Protein AF-C1H241-F1 (afdb_monomer_lite)

Sequence (115 aa):
MFRYLMPKPHNSLLLPSSSKPYILKHSFTRRAFTSTPPSLNNTAQPTTKTPSPHTAIYKNFGRAFAKVFLGGVLTYQIIYWAWLRLEVDEEKVERNKEIVELESKARELFAKSNG

Secondary structure (DSSP, 8-state):
------PPPP------------------------------------------HHHHHHHHHHHHHHHHHHHHHHHHHHHHHHHHHHHHHHHHHHHHHHHHHHHHHHHHHHHHH--

InterPro domains:
  IPR059811 Inner membrane assembly complex subunit 17, C-terminal domain [PF28274] (59-109)

Structure (mmCIF, N/CA/C/O backbone):
data_AF-C1H241-F1
#
_entry.id   AF-C1H241-F1
#
loop_
_atom_site.group_PDB
_atom_site.id
_atom_site.type_symbol
_atom_site.label_atom_id
_atom_site.label_alt_id
_atom_site.label_comp_id
_atom_site.label_asym_id
_atom_site.label_entity_id
_atom_site.label_seq_id
_atom_site.pdbx_PDB_ins_code
_atom_site.Cartn_x
_atom_site.Cartn_y
_atom_site.Cartn_z
_atom_site.occupancy
_atom_site.B_iso_or_equiv
_atom_site.auth_seq_id
_atom_site.auth_comp_id
_atom_site.auth_asym_id
_atom_site.auth_atom_id
_atom_site.pdbx_PDB_model_num
ATOM 1 N N . MET A 1 1 ? 33.036 24.955 -77.315 1.00 56.47 1 MET A N 1
ATOM 2 C CA . MET A 1 1 ? 32.850 23.581 -77.829 1.00 56.47 1 MET A CA 1
ATOM 3 C C . MET A 1 1 ? 31.375 23.432 -78.194 1.00 56.47 1 MET A C 1
ATOM 5 O O . MET A 1 1 ? 30.529 23.639 -77.335 1.00 56.47 1 MET A O 1
ATOM 9 N N . PHE A 1 2 ? 31.070 23.291 -79.485 1.00 56.56 2 PHE A N 1
ATOM 10 C CA . PHE A 1 2 ? 29.736 23.457 -80.078 1.00 56.56 2 PHE A CA 1
ATOM 11 C C . PHE A 1 2 ? 28.854 22.193 -79.965 1.00 56.56 2 PHE A C 1
ATOM 13 O O . PHE A 1 2 ? 29.316 21.096 -80.243 1.00 56.56 2 PHE A O 1
ATOM 20 N N . ARG A 1 3 ? 27.583 22.421 -79.598 1.00 58.53 3 ARG A N 1
ATOM 21 C CA . ARG A 1 3 ? 26.317 21.787 -80.036 1.00 58.53 3 ARG A CA 1
ATOM 22 C C . ARG A 1 3 ? 26.324 20.313 -80.488 1.00 58.53 3 ARG A C 1
ATOM 24 O O . ARG A 1 3 ? 26.774 20.013 -81.583 1.00 58.53 3 ARG A O 1
ATOM 31 N N . TYR A 1 4 ? 25.559 19.483 -79.775 1.00 70.00 4 TYR A N 1
ATOM 32 C CA . TYR A 1 4 ? 24.735 18.435 -80.393 1.00 70.00 4 TYR A CA 1
ATOM 33 C C . TYR A 1 4 ? 23.305 18.510 -79.835 1.00 70.00 4 TYR A C 1
ATOM 35 O O . TYR A 1 4 ? 23.033 18.144 -78.696 1.00 70.00 4 TYR A O 1
ATOM 43 N N . LEU A 1 5 ? 22.413 19.063 -80.660 1.00 63.94 5 LEU A N 1
ATOM 44 C CA . LEU A 1 5 ? 20.955 19.021 -80.547 1.00 63.94 5 LEU A CA 1
ATOM 45 C C . LEU A 1 5 ? 20.471 17.855 -81.414 1.00 63.94 5 LEU A C 1
ATOM 47 O O . LEU A 1 5 ? 20.767 17.838 -82.605 1.00 63.94 5 LEU A O 1
ATOM 51 N N . MET A 1 6 ? 19.698 16.933 -80.849 1.00 74.81 6 MET A N 1
ATOM 52 C CA . MET A 1 6 ? 18.901 15.953 -81.596 1.00 74.81 6 MET A CA 1
ATOM 53 C C . MET A 1 6 ? 17.553 15.776 -80.879 1.00 74.81 6 MET A C 1
ATOM 55 O O . MET A 1 6 ? 17.548 15.317 -79.735 1.00 74.81 6 MET A O 1
ATOM 59 N N . PRO A 1 7 ? 16.412 16.154 -81.489 1.00 74.69 7 PRO A N 1
ATOM 60 C CA . PRO A 1 7 ? 15.084 15.800 -81.000 1.00 74.69 7 PRO A CA 1
ATOM 61 C C . PRO A 1 7 ? 14.495 14.565 -81.722 1.00 74.69 7 PRO A C 1
ATOM 63 O O . PRO A 1 7 ? 14.945 14.161 -82.789 1.00 74.69 7 PRO A O 1
ATOM 66 N N . LYS A 1 8 ? 13.493 13.965 -81.064 1.00 62.44 8 LYS A N 1
ATOM 67 C CA . LYS A 1 8 ? 12.852 12.646 -81.274 1.00 62.44 8 LYS A CA 1
ATOM 68 C C . LYS A 1 8 ? 12.088 12.456 -82.605 1.00 62.44 8 LYS A C 1
ATOM 70 O O . LYS A 1 8 ? 11.509 13.424 -83.093 1.00 62.44 8 LYS A O 1
ATOM 75 N N . PRO A 1 9 ? 11.892 11.200 -83.069 1.00 76.25 9 PRO A N 1
ATOM 76 C CA . PRO A 1 9 ? 10.804 10.832 -83.979 1.00 76.25 9 PRO A CA 1
ATOM 77 C C . PRO A 1 9 ? 9.527 10.369 -83.234 1.00 76.25 9 PRO A C 1
ATOM 79 O O . PRO A 1 9 ? 9.589 9.653 -82.235 1.00 76.25 9 PRO A O 1
ATOM 82 N N . HIS A 1 10 ? 8.367 10.788 -83.751 1.00 64.81 10 HIS A N 1
ATOM 83 C CA . HIS A 1 10 ? 7.008 10.328 -83.426 1.00 64.81 10 HIS A CA 1
ATOM 84 C C . HIS A 1 10 ? 6.635 9.083 -84.258 1.00 64.81 10 HIS A C 1
ATOM 86 O O . HIS A 1 10 ? 7.062 9.002 -85.403 1.00 64.81 10 HIS A O 1
ATOM 92 N N . ASN A 1 11 ? 5.828 8.169 -83.696 1.00 67.25 11 ASN A N 1
ATOM 93 C CA . ASN A 1 11 ? 4.888 7.205 -84.329 1.00 67.25 11 ASN A CA 1
ATOM 94 C C . ASN A 1 11 ? 4.501 6.172 -83.241 1.00 67.25 11 ASN A C 1
ATOM 96 O O . ASN A 1 11 ? 5.349 5.822 -82.432 1.00 67.25 11 ASN A O 1
AT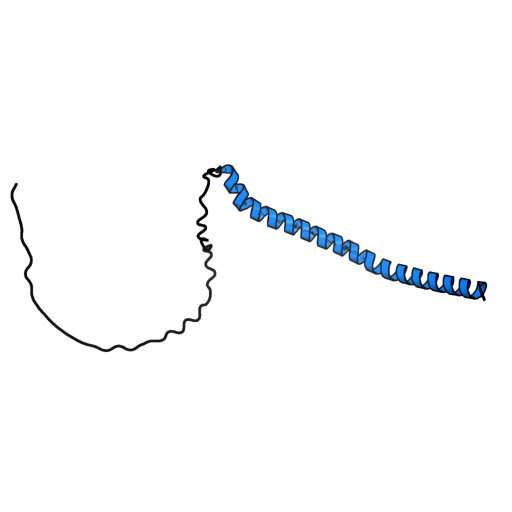OM 100 N N . SER A 1 12 ? 3.302 5.616 -83.083 1.00 61.72 12 SER A N 1
ATOM 101 C CA . SER A 1 12 ? 2.029 5.640 -83.806 1.00 61.72 12 SER A CA 1
ATOM 102 C C . SER A 1 12 ? 0.981 4.937 -82.914 1.00 61.72 12 SER A C 1
ATOM 104 O O . SER A 1 12 ? 1.318 4.051 -82.131 1.00 61.72 12 SER A O 1
ATOM 106 N N . LEU A 1 13 ? -0.280 5.354 -83.041 1.00 54.34 13 LEU A N 1
ATOM 107 C CA . LEU A 1 13 ? -1.501 4.828 -82.412 1.00 54.34 13 LEU A CA 1
ATOM 108 C C . LEU A 1 13 ? -1.679 3.298 -82.469 1.00 54.34 13 LEU A C 1
ATOM 110 O O . LEU A 1 13 ? -1.654 2.749 -83.564 1.00 54.34 13 LEU A O 1
ATOM 114 N N . LEU A 1 14 ? -2.054 2.671 -81.342 1.00 63.16 14 LEU A N 1
ATOM 115 C CA . LEU A 1 14 ? -2.926 1.483 -81.287 1.00 63.16 14 LEU A CA 1
ATOM 116 C C . LEU A 1 14 ? -3.828 1.536 -80.024 1.00 63.16 14 LEU A C 1
ATOM 118 O O . LEU A 1 14 ? -3.348 1.569 -78.894 1.00 63.16 14 LEU A O 1
ATOM 122 N N . LEU A 1 15 ? -5.143 1.608 -80.259 1.00 61.81 15 LEU A N 1
ATOM 123 C CA . LEU A 1 15 ? -6.297 1.486 -79.335 1.00 61.81 15 LEU A CA 1
ATOM 124 C C . LEU A 1 15 ? -6.600 -0.027 -79.081 1.00 61.81 15 LEU A C 1
ATOM 126 O O . LEU A 1 15 ? -5.916 -0.846 -79.694 1.00 61.81 15 LEU A O 1
ATOM 130 N N . PRO A 1 16 ? -7.692 -0.474 -78.405 1.00 62.12 16 PRO A N 1
ATOM 131 C CA . PRO A 1 16 ? -8.551 0.102 -77.349 1.00 62.12 16 PRO A CA 1
ATOM 132 C C . PRO A 1 16 ? -9.005 -0.916 -76.245 1.00 62.12 16 PRO A C 1
ATOM 134 O O . PRO A 1 16 ? -8.741 -2.106 -76.317 1.00 62.12 16 PRO A O 1
ATOM 137 N N . SER A 1 17 ? -9.831 -0.423 -75.304 1.00 63.50 17 SER A N 1
ATOM 138 C CA . SER A 1 17 ? -11.048 -1.063 -74.734 1.00 63.50 17 SER A CA 1
ATOM 139 C C . SER A 1 17 ? -10.965 -2.367 -73.910 1.00 63.50 17 SER A C 1
ATOM 141 O O . SER A 1 17 ? -10.788 -3.441 -74.469 1.00 63.50 17 SER A O 1
ATOM 143 N N . SER A 1 18 ? -11.302 -2.294 -72.606 1.00 66.75 18 SER A N 1
ATOM 144 C CA . SER A 1 18 ? -12.277 -3.208 -71.959 1.00 66.75 18 SER A CA 1
ATOM 145 C C . SER A 1 18 ? -12.637 -2.793 -70.509 1.00 66.75 18 SER A C 1
ATOM 147 O O . SER A 1 18 ? -11.779 -2.730 -69.635 1.00 66.75 18 SER A O 1
ATOM 149 N N . SER A 1 19 ? -13.926 -2.492 -70.302 1.00 61.03 19 SER A N 1
ATOM 150 C CA . SER A 1 19 ? -14.847 -2.879 -69.201 1.00 61.03 19 SER A CA 1
ATOM 151 C C . SER A 1 19 ? -14.400 -2.907 -67.716 1.00 61.03 19 SER A C 1
ATOM 153 O O . SER A 1 19 ? -13.552 -3.697 -67.318 1.00 61.03 19 SER A O 1
ATOM 155 N N . LYS A 1 20 ? -15.099 -2.148 -66.847 1.00 64.31 20 LYS A N 1
ATOM 156 C CA . LYS A 1 20 ? -15.058 -2.237 -65.361 1.00 64.31 20 LYS A CA 1
ATOM 157 C C . LYS A 1 20 ? -15.977 -3.357 -64.827 1.00 64.31 20 LYS A C 1
ATOM 159 O O . LYS A 1 20 ? -16.935 -3.709 -65.511 1.00 64.31 20 LYS A O 1
ATOM 164 N N . PRO A 1 21 ? -15.793 -3.816 -63.571 1.00 67.50 21 PRO A N 1
ATOM 165 C CA . PRO A 1 21 ? -16.868 -3.584 -62.594 1.00 67.50 21 PRO A CA 1
ATOM 166 C C . PRO A 1 21 ? -16.381 -3.206 -61.179 1.00 67.50 21 PRO A C 1
ATOM 168 O O . PRO A 1 21 ? -15.240 -3.415 -60.777 1.00 67.50 21 PRO A O 1
ATOM 171 N N . TYR A 1 22 ? -17.295 -2.603 -60.428 1.00 61.97 22 TYR A N 1
ATOM 172 C CA . TYR A 1 22 ? -17.144 -2.026 -59.094 1.00 61.97 22 TYR A CA 1
ATOM 173 C C . TYR A 1 22 ? -17.169 -3.131 -58.023 1.00 61.97 22 TYR A C 1
ATOM 175 O O . TYR A 1 22 ? -18.122 -3.902 -57.972 1.00 61.97 22 TYR A O 1
ATOM 183 N N . ILE A 1 23 ? -16.162 -3.197 -57.144 1.00 66.56 23 ILE A N 1
ATOM 184 C CA . ILE A 1 23 ? -16.189 -4.059 -55.949 1.00 66.56 23 ILE A CA 1
ATOM 185 C C . ILE A 1 23 ? -16.291 -3.167 -54.711 1.00 66.56 23 ILE A C 1
ATOM 187 O O . ILE A 1 23 ? -15.339 -2.484 -54.336 1.00 66.56 23 ILE A O 1
ATOM 191 N N . LEU A 1 24 ? -17.459 -3.201 -54.069 1.00 63.72 24 LEU A N 1
ATOM 192 C CA . LEU A 1 24 ? -17.714 -2.628 -52.752 1.00 63.72 24 LEU A CA 1
ATOM 193 C C . LEU A 1 24 ? -17.070 -3.551 -51.699 1.00 63.72 24 LEU A C 1
ATOM 195 O O . LEU A 1 24 ? -17.562 -4.651 -51.456 1.00 63.72 24 LEU A O 1
ATOM 199 N N . LYS A 1 25 ? -15.947 -3.152 -51.090 1.00 64.31 25 LYS A N 1
ATOM 200 C CA . LYS A 1 25 ? -15.347 -3.891 -49.965 1.00 64.31 25 LYS A CA 1
ATOM 201 C C . LYS A 1 25 ? -15.764 -3.238 -48.650 1.00 64.31 25 LYS A C 1
ATOM 203 O O . LYS A 1 25 ? -15.269 -2.172 -48.299 1.00 64.31 25 LYS A O 1
ATOM 208 N N . HIS A 1 26 ? -16.672 -3.888 -47.929 1.00 61.66 26 HIS A N 1
ATOM 209 C CA . HIS A 1 26 ? -17.011 -3.533 -46.554 1.00 61.66 26 HIS A CA 1
ATOM 210 C C . HIS A 1 26 ? -15.850 -3.971 -45.644 1.00 61.66 26 HIS A C 1
ATOM 212 O O . HIS A 1 26 ? -15.694 -5.151 -45.336 1.00 61.66 26 HIS A O 1
ATOM 218 N N . SER A 1 27 ? -14.989 -3.032 -45.253 1.00 66.06 27 SER A N 1
ATOM 219 C CA . SER A 1 27 ? -13.884 -3.300 -44.330 1.00 66.06 27 SER A CA 1
ATOM 220 C C . SER A 1 27 ? -14.381 -3.196 -42.890 1.00 66.06 27 SER A C 1
ATOM 222 O O . SER A 1 27 ? -14.583 -2.101 -42.370 1.00 66.06 27 SER A O 1
ATOM 224 N N . PHE A 1 28 ? -14.560 -4.337 -42.224 1.00 67.12 28 PHE A N 1
ATOM 225 C CA . PHE A 1 28 ? -14.621 -4.377 -40.766 1.00 67.12 28 PHE A CA 1
ATOM 226 C C . PHE A 1 28 ? -13.239 -4.010 -40.215 1.00 67.12 28 PHE A C 1
ATOM 228 O O . PHE A 1 28 ? -12.301 -4.807 -40.255 1.00 67.12 28 PHE A O 1
ATOM 235 N N . THR A 1 29 ? -13.103 -2.786 -39.709 1.00 65.19 29 THR A N 1
ATOM 236 C CA . THR A 1 29 ? -11.890 -2.313 -39.036 1.00 65.19 29 THR A CA 1
ATOM 237 C C . THR A 1 29 ? -11.726 -3.040 -37.698 1.00 65.19 29 THR A C 1
ATOM 239 O O . THR A 1 29 ? -12.194 -2.574 -36.659 1.00 65.19 29 THR A O 1
ATOM 242 N N . ARG A 1 30 ? -11.024 -4.182 -37.693 1.00 62.31 30 ARG A N 1
ATOM 243 C CA . ARG A 1 30 ? -10.335 -4.658 -36.484 1.00 62.31 30 ARG A CA 1
ATOM 244 C C . ARG A 1 30 ? -9.241 -3.641 -36.166 1.00 62.31 30 ARG A C 1
ATOM 246 O O . ARG A 1 30 ? -8.266 -3.534 -36.905 1.00 62.31 30 ARG A O 1
ATOM 253 N N . ARG A 1 31 ? -9.403 -2.878 -35.080 1.00 59.75 31 ARG A N 1
ATOM 254 C CA . ARG A 1 31 ? -8.330 -2.027 -34.546 1.00 59.75 31 ARG A CA 1
ATOM 255 C C . ARG A 1 31 ? -7.184 -2.930 -34.097 1.00 59.75 31 ARG A C 1
ATOM 257 O O . ARG A 1 31 ? -7.296 -3.614 -33.084 1.00 59.75 31 ARG A O 1
ATOM 264 N N . ALA A 1 32 ? -6.102 -2.943 -34.866 1.00 60.81 32 ALA A N 1
ATOM 265 C CA . ALA A 1 32 ? -4.829 -3.463 -34.402 1.00 60.81 32 ALA A CA 1
ATOM 266 C C . ALA A 1 32 ? -4.282 -2.522 -33.320 1.00 60.81 32 ALA A C 1
ATOM 268 O O . ALA A 1 32 ? -4.317 -1.299 -33.475 1.00 60.81 32 ALA A O 1
ATOM 269 N N . PHE A 1 33 ? -3.771 -3.100 -32.234 1.00 61.44 33 PHE A N 1
ATOM 270 C CA . PHE A 1 33 ? -2.934 -2.421 -31.251 1.00 61.44 33 PHE A CA 1
ATOM 271 C C . PHE A 1 33 ? -1.610 -2.032 -31.921 1.00 61.44 33 PHE A C 1
ATOM 273 O O . PHE A 1 33 ? -0.608 -2.729 -31.814 1.00 61.44 33 PHE A O 1
ATOM 280 N N . THR A 1 34 ? -1.619 -0.935 -32.670 1.00 61.88 34 THR A N 1
ATOM 281 C CA . THR A 1 34 ? -0.412 -0.255 -33.134 1.00 61.88 34 THR A CA 1
ATOM 282 C C . THR A 1 34 ? -0.195 0.944 -32.221 1.00 61.88 34 THR A C 1
ATOM 284 O O . THR A 1 34 ? -0.996 1.874 -32.147 1.00 61.88 34 THR A O 1
ATOM 287 N N . SER A 1 35 ? 0.869 0.855 -31.428 1.00 63.44 35 SER A N 1
ATOM 288 C CA . SER A 1 35 ? 1.339 1.902 -30.537 1.00 63.44 35 SER A CA 1
ATOM 289 C C . SER A 1 35 ? 2.094 2.958 -31.344 1.00 63.44 35 SER A C 1
ATOM 291 O O . SER A 1 35 ? 3.321 3.013 -31.326 1.00 63.44 35 SER A O 1
ATOM 293 N N . THR A 1 36 ? 1.376 3.804 -32.068 1.00 67.81 36 THR A N 1
ATOM 294 C CA . THR A 1 36 ? 1.897 5.099 -32.511 1.00 67.81 36 THR A CA 1
ATOM 295 C C . THR A 1 36 ? 1.107 6.178 -31.778 1.00 67.81 36 THR A C 1
ATOM 297 O O . THR A 1 36 ? -0.112 6.260 -31.941 1.00 67.81 36 THR A O 1
ATOM 300 N N . PRO A 1 37 ? 1.742 6.976 -30.900 1.00 68.44 37 PRO A N 1
ATOM 301 C CA . PRO A 1 37 ? 1.037 8.060 -30.238 1.00 68.44 37 PRO A CA 1
ATOM 302 C C . PRO A 1 37 ? 0.553 9.058 -31.303 1.00 68.44 37 PRO A C 1
ATOM 304 O O . PRO A 1 37 ? 1.318 9.379 -32.218 1.00 68.44 37 PRO A O 1
ATOM 307 N N . PRO A 1 38 ? -0.688 9.566 -31.210 1.00 63.56 38 PRO A N 1
ATOM 308 C CA . PRO A 1 38 ? -1.123 10.651 -32.070 1.00 63.56 38 PRO A CA 1
ATOM 309 C C . PRO A 1 38 ? -0.233 11.860 -31.782 1.00 63.56 38 PRO A C 1
ATOM 311 O O . PRO A 1 38 ? -0.180 12.355 -30.654 1.00 63.56 38 PRO A O 1
ATOM 314 N N . SER A 1 39 ? 0.494 12.315 -32.801 1.00 63.62 39 SER A N 1
ATOM 315 C CA . SER A 1 39 ? 1.155 13.614 -32.777 1.00 63.62 39 SER A CA 1
ATOM 316 C C . SER A 1 39 ? 0.053 14.671 -32.727 1.00 63.62 39 SER A C 1
ATOM 318 O O . SER A 1 39 ? -0.571 14.986 -33.740 1.00 63.62 39 SER A O 1
ATOM 320 N N . LEU A 1 40 ? -0.272 15.138 -31.519 1.00 61.47 40 LEU A N 1
ATOM 321 C CA . LEU A 1 40 ? -1.139 16.290 -31.324 1.00 61.47 40 LEU A CA 1
ATOM 322 C C . LEU A 1 40 ? -0.394 17.494 -31.897 1.00 61.47 40 LEU A C 1
ATOM 324 O O . LEU A 1 40 ? 0.616 17.936 -31.349 1.00 61.47 40 LEU A O 1
ATOM 328 N N . ASN A 1 41 ? -0.898 17.977 -33.026 1.00 51.59 41 ASN A N 1
ATOM 329 C CA . ASN A 1 41 ? -0.477 19.194 -33.692 1.00 51.59 41 ASN A CA 1
ATOM 330 C C . ASN A 1 41 ? -0.757 20.381 -32.755 1.00 51.59 41 ASN A C 1
ATOM 332 O O . ASN A 1 41 ? -1.839 20.961 -32.776 1.00 51.59 41 ASN A O 1
ATOM 336 N N . ASN A 1 42 ? 0.182 20.665 -31.853 1.00 52.34 42 ASN A N 1
ATOM 337 C CA . ASN A 1 42 ? 0.095 21.762 -30.905 1.00 52.34 42 ASN A CA 1
ATOM 338 C C . ASN A 1 42 ? 0.944 22.905 -31.458 1.00 52.34 42 ASN A C 1
ATOM 340 O O . ASN A 1 42 ? 2.139 23.014 -31.178 1.00 52.34 42 ASN A O 1
ATOM 344 N N . THR A 1 43 ? 0.319 23.736 -32.286 1.00 51.66 43 THR A N 1
ATOM 345 C CA . THR A 1 43 ? 0.863 24.999 -32.792 1.00 51.66 43 THR A CA 1
ATOM 346 C C . THR A 1 43 ? 0.897 26.019 -31.647 1.00 51.66 43 THR A C 1
ATOM 348 O O . THR A 1 43 ? 0.193 27.020 -31.652 1.00 51.66 43 THR A O 1
ATOM 351 N N . ALA A 1 44 ? 1.681 25.728 -30.611 1.00 57.50 44 ALA A N 1
ATOM 352 C CA . ALA A 1 44 ? 1.997 26.632 -29.518 1.00 57.50 44 ALA A CA 1
ATOM 353 C C . ALA A 1 44 ? 3.516 26.813 -29.526 1.00 57.50 44 ALA A C 1
ATOM 355 O O . ALA A 1 44 ? 4.279 25.910 -29.188 1.00 57.50 44 ALA A O 1
ATOM 356 N N . GLN A 1 45 ? 3.923 27.979 -30.011 1.00 53.88 45 GLN A N 1
ATOM 357 C CA . GLN A 1 45 ? 5.285 28.485 -30.126 1.00 53.88 45 GLN A CA 1
ATOM 358 C C . GLN A 1 45 ? 6.163 28.055 -28.927 1.00 53.88 45 GLN A C 1
ATOM 360 O O . GLN A 1 45 ? 5.902 28.476 -27.797 1.00 53.88 45 GLN A O 1
ATOM 365 N N . PRO A 1 46 ? 7.190 27.206 -29.124 1.00 56.28 46 PRO A N 1
ATOM 366 C CA . PRO A 1 46 ? 8.048 26.790 -28.030 1.00 56.28 46 PRO A CA 1
ATOM 367 C C . PRO A 1 46 ? 8.996 27.945 -27.712 1.00 56.28 46 PRO A C 1
ATOM 369 O O . PRO A 1 46 ? 9.901 28.251 -28.485 1.00 56.28 46 PRO A O 1
ATOM 372 N N . THR A 1 47 ? 8.819 28.587 -26.559 1.00 57.47 47 THR A N 1
ATOM 373 C CA . THR A 1 47 ? 9.919 29.339 -25.955 1.00 57.47 47 THR A CA 1
ATOM 374 C C . THR A 1 47 ? 11.016 28.323 -25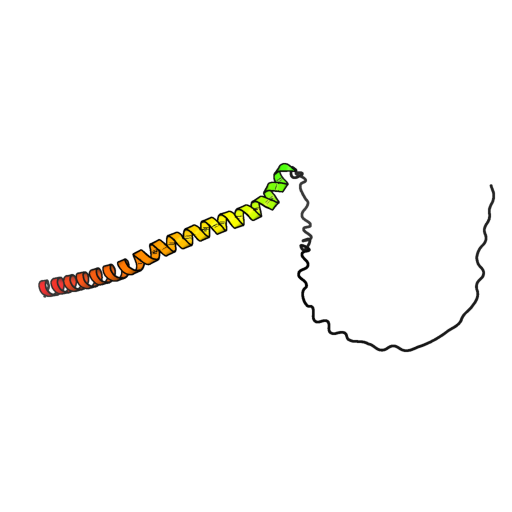.642 1.00 57.47 47 THR A C 1
ATOM 376 O O . THR A 1 47 ? 10.870 27.438 -24.799 1.00 57.47 47 THR A O 1
ATOM 379 N N . THR A 1 48 ? 12.087 28.373 -26.427 1.00 54.47 48 THR A N 1
ATOM 380 C CA . THR A 1 48 ? 13.185 27.407 -26.464 1.00 54.47 48 THR A CA 1
ATOM 381 C C . THR A 1 48 ? 14.033 27.486 -25.196 1.00 54.47 48 THR A C 1
ATOM 383 O O . THR A 1 48 ? 15.152 27.988 -25.203 1.00 54.47 48 THR A O 1
ATOM 386 N N . LYS A 1 49 ? 13.518 26.976 -24.078 1.00 63.12 49 LYS A N 1
ATOM 387 C CA . LYS A 1 49 ? 14.370 26.465 -23.005 1.00 63.12 49 LYS A CA 1
ATOM 388 C C . LYS A 1 49 ? 14.643 25.013 -23.352 1.00 63.12 49 LYS A C 1
ATOM 390 O O . LYS A 1 49 ? 13.828 24.144 -23.051 1.00 63.12 49 LYS A O 1
ATOM 395 N N . THR A 1 50 ? 15.735 24.779 -24.076 1.00 63.56 50 THR A N 1
ATOM 396 C CA . THR A 1 50 ? 16.229 23.449 -24.441 1.00 63.56 50 THR A CA 1
ATOM 397 C C . THR A 1 50 ? 16.183 22.574 -23.186 1.00 63.56 50 THR A C 1
ATOM 399 O O . THR A 1 50 ? 16.888 22.887 -22.223 1.00 63.56 50 THR A O 1
ATOM 402 N N . PRO A 1 51 ? 15.304 21.556 -23.106 1.00 63.97 51 PRO A N 1
ATOM 403 C CA . PRO A 1 51 ? 15.209 20.744 -21.906 1.00 63.97 51 PRO A CA 1
ATOM 404 C C . PRO A 1 51 ? 16.563 20.072 -21.718 1.00 63.97 51 PRO A C 1
ATOM 406 O O . PRO A 1 51 ? 17.027 19.370 -22.617 1.00 63.97 51 PRO A O 1
ATOM 409 N N . SER A 1 52 ? 17.222 20.335 -20.584 1.00 66.19 52 SER A N 1
ATOM 410 C CA . SER A 1 52 ? 18.520 19.723 -20.313 1.00 66.19 52 SER A CA 1
ATOM 411 C C . SER A 1 52 ? 18.369 18.199 -20.457 1.00 66.19 52 SER A C 1
ATOM 413 O O . SER A 1 52 ? 17.359 17.654 -19.984 1.00 66.19 52 SER A O 1
ATOM 415 N N . PRO A 1 53 ? 19.317 17.491 -21.099 1.00 68.19 53 PRO A N 1
ATOM 416 C CA . PRO A 1 53 ? 19.240 16.037 -21.265 1.00 68.19 53 PRO A CA 1
ATOM 417 C C . PRO A 1 53 ? 18.979 15.305 -19.940 1.00 68.19 53 PRO A C 1
ATOM 419 O O . PRO A 1 53 ? 18.292 14.287 -19.907 1.00 68.19 53 PRO A O 1
ATOM 422 N N . HIS A 1 54 ? 19.440 15.888 -18.830 1.00 69.31 54 HIS A N 1
ATOM 423 C CA . HIS A 1 54 ? 19.243 15.380 -17.479 1.00 69.31 54 HIS A CA 1
ATOM 424 C C . HIS A 1 54 ? 17.787 15.487 -16.980 1.00 69.31 54 HIS A C 1
ATOM 426 O O . HIS A 1 54 ? 17.327 14.636 -16.226 1.00 69.31 54 HIS A O 1
ATOM 432 N N . THR A 1 55 ? 17.011 16.484 -17.416 1.00 67.81 55 THR A N 1
ATOM 433 C CA . THR A 1 55 ? 15.601 16.662 -17.009 1.00 67.81 55 THR A CA 1
ATOM 434 C C . THR A 1 55 ? 14.643 15.763 -17.803 1.00 67.81 55 THR A C 1
ATOM 436 O O . THR A 1 55 ? 13.591 15.367 -17.297 1.00 67.81 55 THR A O 1
ATOM 439 N N . ALA A 1 56 ? 14.994 15.415 -19.046 1.00 69.06 56 ALA A N 1
ATOM 440 C CA . ALA A 1 56 ? 14.134 14.621 -19.927 1.00 69.06 56 ALA A CA 1
ATOM 441 C C . ALA A 1 56 ? 13.884 13.195 -19.397 1.00 69.06 56 ALA A C 1
ATOM 443 O O . ALA A 1 56 ? 12.779 12.668 -19.540 1.00 69.06 56 ALA A O 1
ATOM 444 N N . ILE A 1 57 ? 14.876 12.602 -18.722 1.00 71.06 57 ILE A N 1
ATOM 445 C CA . ILE A 1 57 ? 14.786 11.255 -18.139 1.00 71.06 57 ILE A CA 1
ATOM 446 C C . ILE A 1 57 ? 13.697 11.224 -17.055 1.00 71.06 57 ILE A C 1
ATOM 448 O O . ILE A 1 57 ? 12.772 10.411 -17.117 1.00 71.06 57 ILE A O 1
ATOM 452 N N . TYR A 1 58 ? 13.718 12.173 -16.116 1.00 72.19 58 TYR A N 1
ATOM 453 C CA . TYR A 1 58 ? 12.711 12.253 -15.052 1.00 72.19 58 TYR A CA 1
ATOM 454 C C . TYR A 1 58 ? 11.310 12.570 -15.580 1.00 72.19 58 TYR A C 1
ATOM 456 O O . TYR A 1 58 ? 10.325 12.111 -15.009 1.00 72.19 58 TYR A O 1
ATOM 464 N N . LYS A 1 59 ? 11.188 13.290 -16.702 1.00 71.88 59 LYS A N 1
ATOM 465 C CA . LYS A 1 59 ? 9.878 13.573 -17.308 1.00 71.88 59 LYS A CA 1
ATOM 466 C C . LYS A 1 59 ? 9.181 12.300 -17.799 1.00 71.88 59 LYS A C 1
ATOM 468 O O . LYS A 1 59 ? 7.975 12.144 -17.600 1.00 71.88 59 LYS A O 1
ATOM 473 N N . ASN A 1 60 ? 9.929 11.384 -18.412 1.00 74.00 60 ASN A N 1
ATOM 474 C CA . ASN A 1 60 ? 9.355 10.170 -18.991 1.00 74.00 60 ASN A CA 1
ATOM 475 C C . ASN A 1 60 ? 9.232 9.045 -17.955 1.00 74.00 60 ASN A C 1
ATOM 477 O O . ASN A 1 60 ? 8.161 8.449 -17.826 1.00 74.00 60 ASN A O 1
ATOM 481 N N . PHE A 1 61 ? 10.291 8.794 -17.181 1.00 78.50 61 PHE A N 1
ATOM 482 C CA . PHE A 1 61 ? 10.313 7.719 -16.186 1.00 78.50 61 PHE A CA 1
ATOM 483 C C . PHE A 1 61 ? 9.636 8.114 -14.875 1.00 78.50 61 PHE A C 1
ATOM 485 O O . PHE A 1 61 ? 8.914 7.308 -14.290 1.00 78.50 61 PHE A O 1
ATOM 492 N N . GLY A 1 62 ? 9.781 9.371 -14.449 1.00 84.38 62 GLY A N 1
ATOM 493 C CA . GLY A 1 62 ? 9.177 9.865 -13.213 1.00 84.38 62 GLY A CA 1
ATOM 494 C C . GLY A 1 62 ? 7.656 9.800 -13.248 1.00 84.38 62 GLY A C 1
ATOM 495 O O . GLY A 1 62 ? 7.044 9.463 -12.243 1.00 84.38 62 GLY A O 1
ATOM 496 N N . ARG A 1 63 ? 7.024 10.001 -14.414 1.00 83.12 63 ARG A N 1
ATOM 497 C CA . ARG A 1 63 ? 5.569 9.827 -14.549 1.00 83.12 63 ARG A CA 1
ATOM 498 C C . ARG A 1 63 ? 5.134 8.375 -14.343 1.00 83.12 63 ARG A C 1
ATOM 500 O O . ARG A 1 63 ? 4.097 8.143 -13.729 1.00 83.12 63 ARG A O 1
ATOM 507 N N . ALA A 1 64 ? 5.881 7.409 -14.879 1.00 87.88 64 ALA A N 1
ATOM 508 C CA . ALA A 1 64 ? 5.580 5.992 -14.683 1.00 87.88 64 ALA A CA 1
ATOM 509 C C . ALA A 1 64 ? 5.787 5.591 -13.215 1.00 87.88 64 ALA A C 1
ATOM 511 O O . ALA A 1 64 ? 4.887 5.013 -12.611 1.00 87.88 64 ALA A O 1
ATOM 512 N N . PHE A 1 65 ? 6.915 5.992 -12.623 1.00 90.00 65 PHE A N 1
ATOM 513 C CA . PHE A 1 65 ? 7.216 5.757 -11.213 1.00 90.00 65 PHE A CA 1
ATOM 514 C C . PHE A 1 65 ? 6.172 6.388 -10.289 1.00 90.00 65 PHE A C 1
ATOM 516 O O . PHE A 1 65 ? 5.628 5.697 -9.441 1.00 90.00 65 PHE A O 1
ATOM 523 N N . ALA A 1 66 ? 5.820 7.660 -10.492 1.00 92.19 66 ALA A N 1
ATOM 524 C CA . ALA A 1 66 ? 4.834 8.358 -9.671 1.00 92.19 66 ALA A CA 1
ATOM 525 C C . ALA A 1 66 ? 3.464 7.669 -9.704 1.00 92.19 66 ALA A C 1
ATOM 527 O O . ALA A 1 66 ? 2.816 7.567 -8.670 1.00 92.19 66 ALA A O 1
ATOM 528 N N . LYS A 1 67 ? 3.035 7.150 -10.863 1.00 92.19 67 LYS A N 1
ATOM 529 C CA . LYS A 1 67 ? 1.778 6.392 -10.974 1.00 92.19 67 LYS A CA 1
ATOM 530 C C . LYS A 1 67 ? 1.811 5.098 -10.166 1.00 92.19 67 LYS A C 1
ATOM 532 O O . LYS A 1 67 ? 0.849 4.806 -9.466 1.00 92.19 67 LYS A O 1
ATOM 537 N N . VAL A 1 68 ? 2.901 4.338 -10.267 1.00 94.69 68 VAL A N 1
ATOM 538 C CA . VAL A 1 68 ? 3.060 3.073 -9.534 1.00 94.69 68 VAL A CA 1
ATOM 539 C C . VAL A 1 68 ? 3.205 3.334 -8.039 1.00 94.69 68 VAL A C 1
ATOM 541 O O . VAL A 1 68 ? 2.520 2.703 -7.247 1.00 94.69 68 VAL A O 1
ATOM 544 N N . PHE A 1 69 ? 4.038 4.300 -7.657 1.00 94.94 69 PHE A N 1
ATOM 545 C CA . PHE A 1 69 ? 4.258 4.691 -6.270 1.00 94.94 69 PHE A CA 1
ATOM 546 C C . PHE A 1 69 ? 2.960 5.171 -5.616 1.00 94.94 69 PHE A C 1
ATOM 548 O O . PHE A 1 69 ? 2.564 4.646 -4.581 1.00 94.94 69 PHE A O 1
ATOM 555 N N . LEU A 1 70 ? 2.249 6.108 -6.252 1.00 95.44 70 LEU A N 1
ATOM 556 C CA . LEU A 1 70 ? 0.988 6.625 -5.728 1.00 95.44 70 LEU A CA 1
ATOM 557 C C . LEU A 1 70 ? -0.099 5.545 -5.701 1.00 95.44 70 LEU A C 1
ATOM 559 O O . LEU A 1 70 ? -0.849 5.478 -4.735 1.00 95.44 70 LEU A O 1
ATOM 563 N N . GLY A 1 71 ? -0.159 4.675 -6.715 1.00 96.81 71 GLY A N 1
ATOM 564 C CA . GLY A 1 71 ? -1.067 3.528 -6.730 1.00 96.81 71 GLY A CA 1
ATOM 565 C C . GLY A 1 71 ? -0.769 2.525 -5.613 1.00 96.81 71 GLY A C 1
ATOM 566 O O . GLY A 1 71 ? -1.693 2.059 -4.953 1.00 96.81 71 GLY A O 1
ATOM 567 N N . GLY A 1 72 ? 0.510 2.240 -5.353 1.00 96.69 72 GLY A N 1
ATOM 568 C CA . GLY A 1 72 ? 0.953 1.368 -4.266 1.00 96.69 72 GLY A CA 1
ATOM 569 C C . GLY A 1 72 ? 0.611 1.942 -2.894 1.00 96.69 72 GLY A C 1
ATOM 570 O O . GLY A 1 72 ? -0.009 1.254 -2.087 1.00 96.69 72 GLY A O 1
ATOM 571 N N . VAL A 1 73 ? 0.924 3.222 -2.659 1.00 96.00 73 VAL A N 1
ATOM 572 C CA . VAL A 1 73 ? 0.559 3.925 -1.418 1.00 96.00 73 VAL A CA 1
ATOM 573 C C . VAL A 1 73 ? -0.958 3.957 -1.250 1.00 96.00 73 VAL A C 1
ATOM 575 O O . VAL A 1 73 ? -1.451 3.583 -0.196 1.00 96.00 73 VAL A O 1
ATOM 578 N N . LEU A 1 74 ? -1.718 4.325 -2.283 1.00 96.75 74 LEU A N 1
ATOM 579 C CA . LEU A 1 74 ? -3.182 4.341 -2.226 1.00 96.75 74 LEU A CA 1
ATOM 580 C C . LEU A 1 74 ? -3.760 2.955 -1.907 1.00 96.75 74 LEU A C 1
ATOM 582 O O . LEU A 1 74 ? -4.661 2.848 -1.082 1.00 96.75 74 LEU A O 1
ATOM 586 N N . THR A 1 75 ? -3.224 1.897 -2.519 1.00 97.25 75 THR A N 1
ATOM 587 C CA . THR A 1 75 ? -3.650 0.513 -2.259 1.00 97.25 75 THR A CA 1
ATOM 588 C C . THR A 1 75 ? -3.362 0.113 -0.815 1.00 97.25 75 THR A C 1
ATOM 590 O O . THR A 1 75 ? -4.246 -0.419 -0.150 1.00 97.25 75 THR A O 1
ATOM 593 N N . TYR A 1 76 ? -2.167 0.430 -0.303 1.00 95.62 76 TYR A N 1
ATOM 594 C CA . TYR A 1 76 ? -1.821 0.215 1.103 1.00 95.62 76 TYR A CA 1
ATOM 595 C C . TYR A 1 76 ? -2.789 0.951 2.035 1.00 95.62 76 TYR A C 1
ATOM 597 O O . TYR A 1 76 ? -3.309 0.348 2.969 1.00 95.62 76 TYR A O 1
ATOM 605 N N . GLN A 1 77 ? -3.103 2.216 1.735 1.00 95.94 77 GLN A N 1
ATOM 606 C CA . GLN A 1 77 ? -4.036 3.004 2.539 1.00 95.94 77 GLN A CA 1
ATOM 607 C C . GLN A 1 77 ? -5.446 2.418 2.532 1.00 95.94 77 GLN A C 1
ATOM 609 O O . GLN A 1 77 ? -6.067 2.347 3.586 1.00 95.94 77 GLN A O 1
ATOM 614 N N . ILE A 1 78 ? -5.954 1.977 1.377 1.00 95.31 78 ILE A N 1
ATOM 615 C CA . ILE A 1 78 ? -7.285 1.362 1.283 1.00 95.31 78 ILE A CA 1
ATOM 616 C C . ILE A 1 78 ? -7.324 0.047 2.057 1.00 95.31 78 ILE A C 1
ATOM 618 O O . ILE A 1 78 ? -8.282 -0.175 2.784 1.00 95.31 78 ILE A O 1
ATOM 622 N N . ILE A 1 79 ? -6.302 -0.805 1.936 1.00 95.00 79 ILE A N 1
ATOM 623 C CA . ILE A 1 79 ? -6.243 -2.080 2.664 1.00 95.00 79 ILE A CA 1
ATOM 624 C C . ILE A 1 79 ? -6.158 -1.832 4.171 1.00 95.00 79 ILE A C 1
ATOM 626 O O . ILE A 1 79 ? -6.924 -2.427 4.921 1.00 95.00 79 ILE A O 1
ATOM 630 N N . TYR A 1 80 ? -5.277 -0.931 4.613 1.00 91.69 80 TYR A N 1
ATOM 631 C CA . TYR A 1 80 ? -5.138 -0.578 6.026 1.00 91.69 80 TYR A CA 1
ATOM 632 C C . TYR A 1 80 ? -6.432 0.021 6.585 1.00 91.69 80 TYR A C 1
ATOM 634 O O . TYR A 1 80 ? -6.899 -0.366 7.653 1.00 91.69 80 TYR A O 1
ATOM 642 N N . TRP A 1 81 ? -7.052 0.935 5.837 1.00 91.81 81 TRP A N 1
ATOM 643 C CA . TRP A 1 81 ? -8.319 1.536 6.231 1.00 91.81 81 TRP A CA 1
ATOM 644 C C . TRP A 1 81 ? -9.455 0.515 6.242 1.00 91.81 81 TRP A C 1
ATOM 646 O O . TRP A 1 81 ? -10.252 0.524 7.170 1.00 91.81 81 TRP A O 1
ATOM 656 N N . ALA A 1 82 ? -9.521 -0.382 5.257 1.00 91.62 82 ALA A N 1
ATOM 657 C CA . ALA A 1 82 ? -10.516 -1.446 5.202 1.00 91.62 82 ALA A CA 1
ATOM 658 C C . ALA A 1 82 ? -10.355 -2.421 6.371 1.00 91.62 82 ALA A C 1
ATOM 660 O O . ALA A 1 82 ? -11.355 -2.786 6.980 1.00 91.62 82 ALA A O 1
ATOM 661 N N . TRP A 1 83 ? -9.115 -2.778 6.719 1.00 91.12 83 TRP A N 1
ATOM 662 C CA . TRP A 1 83 ? -8.813 -3.590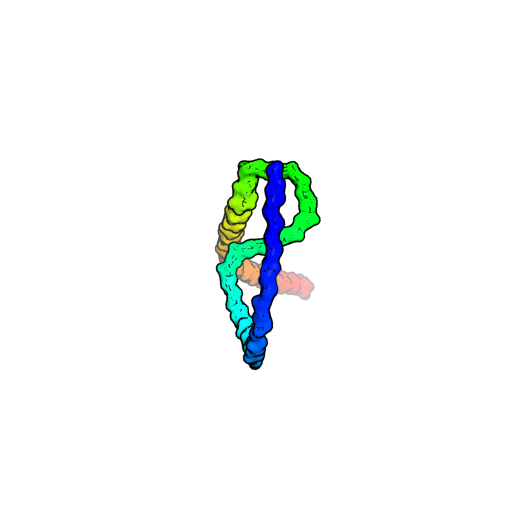 7.895 1.00 91.12 83 TRP A CA 1
ATOM 663 C C . TRP A 1 83 ? -9.328 -2.919 9.173 1.00 91.12 83 TRP A C 1
ATOM 665 O O . TRP A 1 83 ? -10.120 -3.503 9.905 1.00 91.12 83 TRP A O 1
ATOM 675 N N . LEU A 1 84 ? -8.974 -1.647 9.386 1.00 86.31 84 LEU A N 1
ATOM 676 C CA . LEU A 1 84 ? -9.423 -0.883 10.552 1.00 86.31 84 LEU A CA 1
ATOM 677 C C . LEU A 1 84 ? -10.949 -0.684 10.573 1.00 86.31 84 LEU A C 1
ATOM 679 O O . LEU A 1 84 ? -11.576 -0.672 11.628 1.00 86.31 84 LEU A O 1
ATOM 683 N N . ARG A 1 85 ? -11.570 -0.507 9.403 1.00 82.50 85 ARG A N 1
ATOM 684 C CA . ARG A 1 85 ? -13.016 -0.310 9.269 1.00 82.50 85 ARG A CA 1
ATOM 685 C C . ARG A 1 85 ? -13.788 -1.579 9.614 1.00 82.50 85 ARG A C 1
ATOM 687 O O . ARG A 1 85 ? -14.831 -1.461 10.249 1.00 82.50 85 ARG A O 1
ATOM 694 N N . LEU A 1 86 ? -13.261 -2.743 9.227 1.00 82.00 86 LEU A N 1
ATOM 695 C CA . LEU A 1 86 ? -13.859 -4.046 9.502 1.00 82.00 86 LEU A CA 1
ATOM 696 C C . LEU A 1 86 ? -14.001 -4.284 11.011 1.00 82.00 86 LEU A C 1
ATOM 698 O O . LEU A 1 86 ? -15.065 -4.691 11.458 1.00 82.00 86 LEU A O 1
ATOM 702 N N . GLU A 1 87 ? -12.964 -3.956 11.787 1.00 75.12 87 GLU A N 1
ATOM 703 C CA . GLU A 1 87 ? -12.985 -4.078 13.253 1.00 75.12 87 GLU A CA 1
ATOM 704 C C . GLU A 1 87 ? -13.978 -3.093 13.896 1.00 75.12 87 GLU A C 1
ATOM 706 O O . GLU A 1 87 ? -14.727 -3.434 14.809 1.00 75.12 87 GLU A O 1
ATOM 711 N N . VAL A 1 88 ? -14.033 -1.862 13.385 1.00 69.12 88 VAL A N 1
ATOM 712 C CA . VAL A 1 88 ? -14.846 -0.789 13.974 1.00 69.12 88 VAL A CA 1
ATOM 713 C C . VAL A 1 88 ? -16.338 -0.908 13.636 1.00 69.12 88 VAL A C 1
ATOM 715 O O . VAL A 1 88 ? -17.177 -0.416 14.394 1.00 69.12 88 VAL A O 1
ATOM 718 N N . ASP A 1 89 ? -16.700 -1.500 12.497 1.00 65.69 89 ASP A N 1
ATOM 719 C CA . ASP A 1 89 ? -18.107 -1.595 12.091 1.00 65.69 89 ASP A CA 1
ATOM 720 C C . ASP A 1 89 ? -18.916 -2.560 12.961 1.00 65.69 89 ASP A C 1
ATOM 722 O O . ASP A 1 89 ? -20.087 -2.285 13.223 1.00 65.69 89 ASP A O 1
ATOM 726 N N . GLU A 1 90 ? -18.297 -3.612 13.497 1.00 62.50 90 GLU A N 1
ATOM 727 C CA . GLU A 1 90 ? -18.965 -4.501 14.451 1.00 62.50 90 GLU A CA 1
ATOM 728 C C . GLU A 1 90 ? -19.132 -3.824 15.823 1.00 62.50 90 GLU A C 1
ATOM 730 O O . GLU A 1 90 ? -20.220 -3.843 16.403 1.00 62.50 90 GLU A O 1
ATOM 735 N N . GLU A 1 91 ? -18.109 -3.099 16.292 1.00 58.94 91 GLU A N 1
ATOM 736 C CA . GLU A 1 91 ? -18.172 -2.395 17.577 1.00 58.94 91 GLU A CA 1
ATOM 737 C C . GLU A 1 91 ? -19.192 -1.245 17.568 1.00 58.94 91 GLU A C 1
ATOM 739 O O . GLU A 1 91 ? -19.971 -1.084 18.508 1.00 58.94 91 GLU A O 1
ATOM 744 N N . LYS A 1 92 ? -19.252 -0.450 16.493 1.00 59.41 92 LYS A N 1
ATOM 745 C CA . LYS A 1 92 ? -20.184 0.688 16.414 1.00 59.41 92 LYS A CA 1
ATOM 746 C C . LYS A 1 92 ? -21.643 0.263 16.444 1.00 59.41 92 LYS A C 1
ATOM 748 O O . LYS A 1 92 ? -22.472 0.997 16.980 1.00 59.41 92 LYS A O 1
ATOM 753 N N . VAL A 1 93 ? -21.975 -0.883 15.855 1.00 61.69 93 VAL A N 1
ATOM 754 C CA . VAL A 1 93 ? -23.353 -1.380 15.860 1.00 61.69 93 VAL A CA 1
ATOM 755 C C . VAL A 1 93 ? -23.773 -1.753 17.277 1.00 61.69 93 VAL A C 1
ATOM 757 O O . VAL A 1 93 ? -24.881 -1.405 17.676 1.00 61.69 93 VAL A O 1
ATOM 760 N N . GLU A 1 94 ? -22.894 -2.380 18.057 1.00 63.84 94 GLU A N 1
ATOM 761 C CA . GLU A 1 94 ? -23.221 -2.761 19.431 1.00 63.84 94 GLU A CA 1
ATOM 762 C C . GLU A 1 94 ? -23.287 -1.550 20.366 1.00 63.84 94 GLU A C 1
ATOM 764 O O . GLU A 1 94 ? -24.282 -1.365 21.064 1.00 63.84 94 GLU A O 1
ATOM 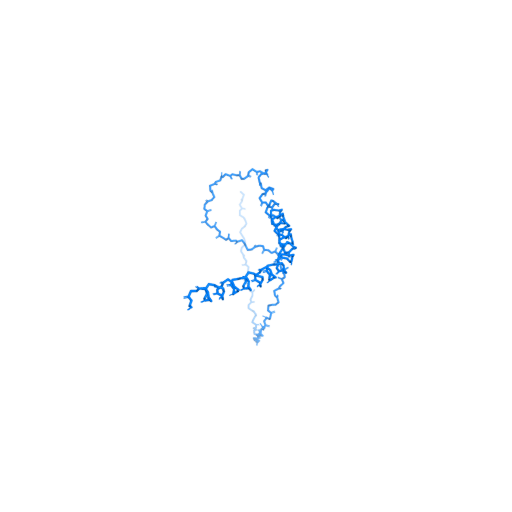769 N N . ARG A 1 95 ? -22.315 -0.631 20.281 1.00 63.06 95 ARG A N 1
ATOM 770 C CA . ARG A 1 95 ? -22.333 0.610 21.076 1.0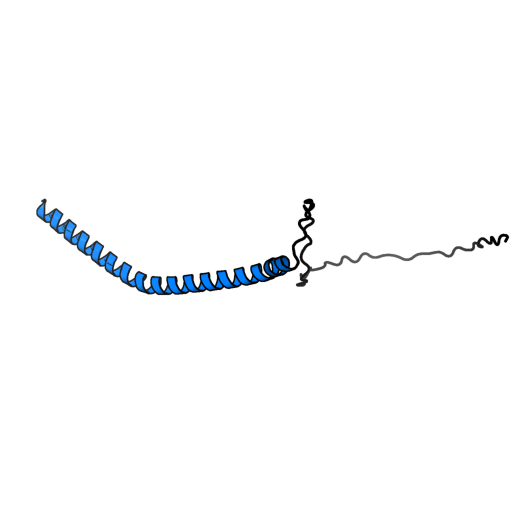0 63.06 95 ARG A CA 1
ATOM 771 C C . ARG A 1 95 ? -23.547 1.481 20.772 1.00 63.06 95 ARG A C 1
ATOM 773 O O . ARG A 1 95 ? -24.132 2.052 21.686 1.00 63.06 95 ARG A O 1
ATOM 780 N N . ASN A 1 96 ? -23.969 1.566 19.510 1.00 70.25 96 ASN A N 1
ATOM 781 C CA . ASN A 1 96 ? -25.170 2.323 19.159 1.00 70.25 96 ASN A CA 1
ATOM 782 C C . ASN A 1 96 ? -26.445 1.682 19.721 1.00 70.25 96 ASN A C 1
ATOM 784 O O . ASN A 1 96 ? -27.343 2.414 20.130 1.00 70.25 96 ASN A O 1
ATOM 788 N N . LYS A 1 97 ? -26.537 0.346 19.785 1.00 73.31 97 LYS A N 1
ATOM 789 C CA . LYS A 1 97 ? -27.667 -0.323 20.451 1.00 73.31 97 LYS A CA 1
ATOM 790 C C . LYS A 1 97 ? -27.667 -0.041 21.951 1.00 73.31 97 LYS A C 1
ATOM 792 O O . LYS A 1 97 ? -28.714 0.322 22.481 1.00 73.31 97 LYS A O 1
ATOM 797 N N . GLU A 1 98 ? -26.505 -0.144 22.600 1.00 74.31 98 GLU A N 1
ATOM 798 C CA . GLU A 1 98 ? -26.346 0.163 24.028 1.00 74.31 98 GLU A CA 1
ATOM 799 C C . GLU A 1 98 ? -26.774 1.608 24.331 1.00 74.31 98 GLU A C 1
ATOM 801 O O . GLU A 1 98 ? -27.536 1.845 25.266 1.00 74.31 98 GLU A O 1
ATOM 806 N N . ILE A 1 99 ? -26.355 2.578 23.508 1.00 73.94 99 ILE A N 1
ATOM 807 C CA . ILE A 1 99 ? -26.747 3.987 23.659 1.00 73.94 99 ILE A CA 1
ATOM 808 C C . ILE A 1 99 ? -28.262 4.152 23.495 1.00 73.94 99 ILE A C 1
ATOM 810 O O . ILE A 1 99 ? -28.892 4.790 24.334 1.00 73.94 99 ILE A O 1
ATOM 814 N N . VAL A 1 100 ? -28.872 3.554 22.467 1.00 78.44 100 VAL A N 1
ATOM 815 C CA . VAL A 1 100 ? -30.325 3.657 22.235 1.00 78.44 100 VAL A CA 1
ATOM 816 C C . VAL A 1 100 ? -31.127 3.055 23.393 1.00 78.44 100 VAL A C 1
ATOM 818 O O . VAL A 1 100 ? -32.135 3.635 23.809 1.00 78.44 100 VAL A O 1
ATOM 821 N N . GLU A 1 101 ? -30.682 1.924 23.943 1.00 80.69 101 GLU A N 1
ATOM 822 C CA . GLU A 1 101 ? -31.316 1.291 25.099 1.00 80.69 101 GLU A CA 1
ATOM 823 C C . GLU A 1 101 ? -31.184 2.157 26.359 1.00 80.69 101 GLU A C 1
ATOM 825 O O . GLU A 1 101 ? -32.173 2.391 27.062 1.00 80.69 101 GLU A O 1
ATOM 830 N N . LEU A 1 102 ? -29.981 2.673 26.629 1.00 80.62 102 LEU A N 1
ATOM 831 C CA . LEU A 1 102 ? -29.717 3.544 27.773 1.00 80.62 102 LEU A CA 1
ATOM 832 C C . LEU A 1 102 ? -30.503 4.851 27.684 1.00 80.62 102 LEU A C 1
ATOM 834 O O . LEU A 1 102 ? -31.084 5.286 28.677 1.00 80.62 102 LEU A O 1
ATOM 838 N N . GLU A 1 103 ? -30.587 5.454 26.501 1.00 80.75 103 GLU A N 1
ATOM 839 C CA . GLU A 1 103 ? -31.402 6.642 26.288 1.00 80.75 103 GLU A CA 1
ATOM 840 C C . GLU A 1 103 ? -32.902 6.355 26.445 1.00 80.75 103 GLU A C 1
ATOM 842 O O . GLU A 1 103 ? -33.628 7.201 26.965 1.00 80.75 103 GLU A O 1
ATOM 847 N N . SER A 1 104 ? -33.392 5.177 26.033 1.00 82.50 104 SER A N 1
ATOM 848 C CA . SER A 1 104 ? -34.795 4.793 26.256 1.00 82.50 104 SER A CA 1
ATOM 849 C C . SER A 1 104 ? -35.100 4.662 27.741 1.00 82.50 104 SER A C 1
ATOM 851 O O . SER A 1 104 ? -36.049 5.274 28.227 1.00 82.50 104 SER A O 1
ATOM 853 N N . LYS A 1 105 ? -34.238 3.956 28.481 1.00 83.94 105 LYS A N 1
ATOM 854 C CA . LYS A 1 105 ? -34.348 3.818 29.938 1.00 83.94 105 LYS A CA 1
ATOM 855 C C . LYS A 1 105 ? -34.275 5.172 30.638 1.00 83.94 105 LYS A C 1
ATOM 857 O O . LYS A 1 105 ? -35.063 5.432 31.542 1.00 83.94 105 LYS A O 1
ATOM 862 N N . ALA A 1 106 ? -33.377 6.058 30.204 1.00 83.44 106 ALA A N 1
ATOM 863 C CA . ALA A 1 106 ? -33.302 7.415 30.730 1.00 83.44 106 ALA A CA 1
ATOM 864 C C . ALA A 1 106 ? -34.619 8.169 30.490 1.00 83.44 106 ALA A C 1
ATOM 866 O O . ALA A 1 106 ? -35.180 8.719 31.434 1.00 83.44 106 ALA A O 1
ATOM 867 N N . ARG A 1 107 ? -35.161 8.144 29.264 1.00 84.69 107 ARG A N 1
ATOM 868 C CA . ARG A 1 107 ? -36.448 8.781 28.931 1.00 84.69 107 ARG A CA 1
ATOM 869 C C . ARG A 1 107 ? -37.612 8.218 29.746 1.00 84.69 107 ARG A C 1
ATOM 871 O O . ARG A 1 107 ? -38.430 8.997 30.220 1.00 84.69 107 ARG A O 1
ATOM 878 N N . GLU A 1 108 ? -37.678 6.905 29.944 1.00 82.94 108 GLU A N 1
ATOM 879 C CA . GLU A 1 108 ? -38.704 6.257 30.772 1.00 82.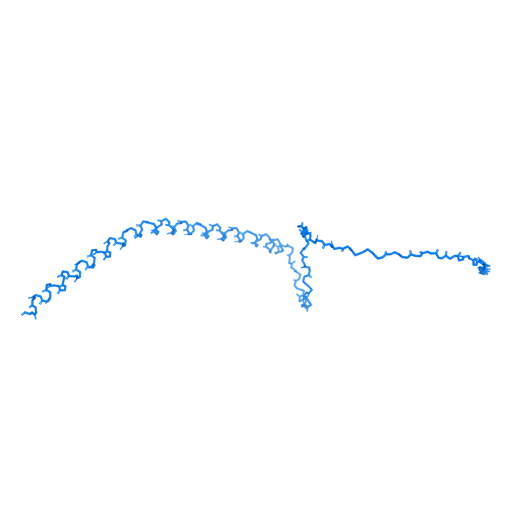94 108 GLU A CA 1
ATOM 880 C C . GLU A 1 108 ? -38.614 6.686 32.240 1.00 82.94 108 GLU A C 1
ATOM 882 O O . GLU A 1 108 ? -39.634 6.984 32.860 1.00 82.94 108 GLU A O 1
ATOM 887 N N . LEU A 1 109 ? -37.400 6.774 32.792 1.00 82.62 109 LEU A N 1
ATOM 888 C CA . LEU A 1 109 ? -37.181 7.248 34.159 1.00 82.62 109 LEU A CA 1
ATOM 889 C C . LEU A 1 109 ? -37.523 8.733 34.312 1.00 82.62 109 LEU A C 1
ATOM 891 O O . LEU A 1 109 ? -38.178 9.103 35.285 1.00 82.62 109 LEU A O 1
ATOM 895 N N . PHE A 1 110 ? -37.146 9.573 33.345 1.00 84.25 110 PHE A N 1
ATOM 896 C CA . PHE A 1 110 ? -37.539 10.982 33.331 1.00 84.25 110 PHE A CA 1
ATOM 897 C C . PHE A 1 110 ? -39.059 11.147 33.187 1.00 84.25 110 PHE A C 1
ATOM 899 O O . PHE A 1 110 ? -39.641 11.965 33.892 1.00 84.25 110 PHE A O 1
ATOM 906 N N . ALA A 1 111 ? -39.723 10.342 32.351 1.00 84.75 111 ALA A N 1
ATOM 907 C CA . ALA A 1 111 ? -41.179 10.361 32.204 1.00 84.75 111 ALA A CA 1
ATOM 908 C C . ALA A 1 111 ? -41.898 9.898 33.480 1.00 84.75 111 ALA A C 1
ATOM 910 O O . ALA A 1 111 ? -42.867 10.526 33.892 1.00 84.75 111 ALA A O 1
ATOM 911 N N . LYS A 1 112 ? -41.399 8.843 34.138 1.00 83.12 112 LYS A N 1
ATOM 912 C CA . LYS A 1 112 ? -41.950 8.327 35.401 1.00 83.12 112 LYS A CA 1
ATOM 913 C C . LYS A 1 112 ? -41.707 9.260 36.588 1.00 83.12 112 LYS A C 1
ATOM 915 O O . LYS A 1 112 ? -42.484 9.251 37.531 1.00 83.12 112 LYS A O 1
ATOM 920 N N . SER A 1 113 ? -40.612 10.017 36.581 1.00 83.50 113 SER A N 1
ATOM 921 C CA . SER A 1 113 ? -40.315 10.986 37.641 1.00 83.50 113 SER A CA 1
ATOM 922 C C . SER A 1 113 ? -41.080 12.301 37.478 1.00 83.50 113 SER A C 1
ATOM 924 O O . SER A 1 113 ? -41.206 13.032 38.458 1.00 83.50 113 SER A O 1
ATOM 926 N N . ASN A 1 114 ? -41.511 12.640 36.261 1.00 75.44 114 ASN A N 1
ATOM 927 C CA . ASN A 1 114 ? -42.101 13.940 35.931 1.00 75.44 114 ASN A CA 1
ATOM 928 C C . ASN A 1 114 ? -43.607 13.867 35.601 1.00 75.44 114 ASN A C 1
ATOM 930 O O . ASN A 1 114 ? -44.155 14.833 35.069 1.00 75.44 114 ASN A O 1
ATOM 934 N N . GLY A 1 115 ? -44.260 12.740 35.896 1.00 64.44 115 GLY A N 1
ATOM 935 C CA . GLY A 1 115 ? -45.712 12.539 35.844 1.00 64.44 115 GLY A CA 1
ATOM 936 C C . GLY A 1 115 ? -46.196 11.881 37.124 1.00 64.44 115 GLY A C 1
ATOM 937 O O . GLY A 1 115 ? -47.294 12.259 37.580 1.00 64.44 115 GLY A O 1
#

Organism: Paracoccidioides lutzii (strain ATCC MYA-826 / Pb01) (NCBI:txid502779)

Radius of gyration: 41.36 Å; chains: 1; bounding box: 79×34×122 Å

pLDDT: mean 72.71, std 12.86, range [51.59, 97.25]

Foldseek 3Di:
DDDDDDDDDDDDDDDDDDDDDDDDDDDPDPDDPDPDPPPPPPPDDDPPPPQPPVNVCCVVVVVVVVVVVVVVVVVVVCVVVVVVCVVVVVVVVVVVVVVVVVVVVVVVVVVVVVD